Protein AF-A0A9X6RKF8-F1 (afdb_monomer)

Organism: Hypsibius exemplaris (NCBI:txid2072580)

Mean predicted aligned error: 16.86 Å

pLDDT: mean 73.74, std 18.89, range [34.84, 95.44]

Secondary structure (DSSP, 8-state):
---PPPHHHHHHHHHHHHTT--HHHHHHHHHHTT----HHHHHHHHHHHHHHHTT-PPP-S-----------HHHHHHHHHHHSSS--TT-----

Solvent-accessible surface area (backbone atoms only — not comparable to full-atom values): 6166 Å² total; per-residue (Å²): 130,89,79,72,77,54,69,68,59,53,50,51,55,51,52,42,46,74,71,67,48,50,66,68,56,49,34,50,59,36,42,77,69,75,39,90,58,55,58,68,57,54,58,46,50,54,51,52,49,54,31,49,76,68,68,47,66,76,72,72,88,66,79,73,88,76,63,83,75,78,77,66,58,71,68,55,54,56,55,57,60,60,69,72,72,57,86,71,85,88,77,74,85,92,128

Structure (mmCIF, N/CA/C/O backbone):
data_AF-A0A9X6RKF8-F1
#
_entry.id   AF-A0A9X6RKF8-F1
#
loop_
_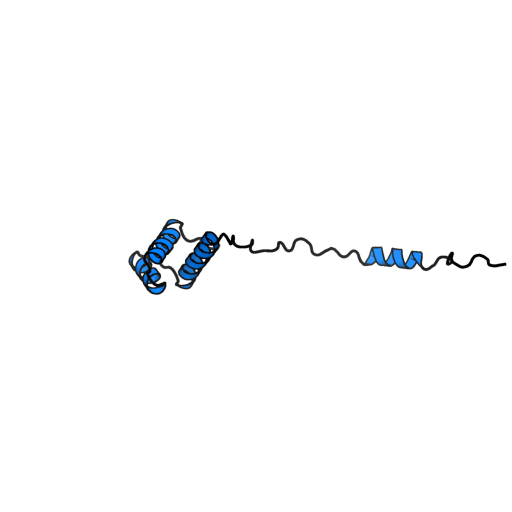atom_site.group_PDB
_atom_site.id
_atom_site.type_symbol
_atom_site.label_atom_id
_atom_site.label_alt_id
_atom_site.label_comp_id
_atom_site.label_asym_id
_atom_site.label_entity_id
_atom_site.label_seq_id
_atom_site.pdbx_PDB_ins_code
_atom_site.Cartn_x
_atom_site.Cartn_y
_atom_site.Cartn_z
_atom_site.occupancy
_atom_site.B_iso_or_equiv
_atom_site.auth_seq_id
_atom_site.auth_comp_id
_atom_site.auth_asym_id
_atom_site.auth_atom_id
_atom_site.pdbx_PDB_model_num
ATOM 1 N N . MET A 1 1 ? -10.758 -13.848 -8.909 1.00 34.84 1 MET A N 1
ATOM 2 C CA . MET A 1 1 ? -10.249 -12.592 -9.509 1.00 34.84 1 MET A CA 1
ATOM 3 C C . MET A 1 1 ? -9.332 -11.926 -8.492 1.00 34.84 1 MET A C 1
ATOM 5 O O . MET A 1 1 ? -9.757 -11.834 -7.347 1.00 34.84 1 MET A O 1
ATOM 9 N N . PRO A 1 2 ? -8.087 -11.525 -8.812 1.00 47.91 2 PRO A N 1
ATOM 10 C CA . PRO A 1 2 ? -7.276 -10.787 -7.850 1.00 47.91 2 PRO A CA 1
ATOM 11 C C . PRO A 1 2 ? -7.915 -9.410 -7.647 1.00 47.91 2 PRO A C 1
ATOM 13 O O . PRO A 1 2 ? -7.890 -8.578 -8.554 1.00 47.91 2 PRO A O 1
ATOM 16 N N . HIS A 1 3 ? -8.521 -9.186 -6.482 1.00 55.12 3 HIS A N 1
ATOM 17 C CA . HIS A 1 3 ? -9.020 -7.871 -6.099 1.00 55.12 3 HIS A CA 1
ATOM 18 C C . HIS A 1 3 ? -7.822 -6.926 -6.005 1.00 55.12 3 HIS A C 1
ATOM 20 O O . HIS A 1 3 ? -6.993 -7.028 -5.099 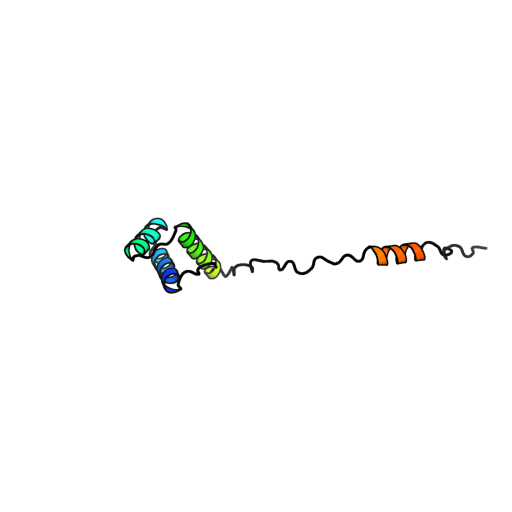1.00 55.12 3 HIS A O 1
ATOM 26 N N . LYS A 1 4 ? -7.671 -6.053 -7.004 1.00 67.44 4 LYS A N 1
ATOM 27 C CA . LYS A 1 4 ? -6.705 -4.960 -6.934 1.00 67.44 4 LYS A CA 1
ATOM 28 C C . LYS A 1 4 ? -7.137 -4.057 -5.780 1.00 67.44 4 LYS A C 1
ATOM 30 O O . LYS A 1 4 ? -8.301 -3.668 -5.724 1.00 67.44 4 LYS A O 1
ATOM 35 N N . LEU A 1 5 ? -6.210 -3.748 -4.870 1.00 80.50 5 LEU A N 1
ATOM 36 C CA . LEU A 1 5 ? -6.431 -2.693 -3.881 1.00 80.50 5 LEU A CA 1
ATOM 37 C C . LEU A 1 5 ? -6.810 -1.399 -4.606 1.00 80.50 5 LEU A C 1
ATOM 39 O O . LEU A 1 5 ? -6.251 -1.125 -5.674 1.00 80.50 5 LEU A O 1
ATOM 43 N N . SER A 1 6 ? -7.707 -0.606 -4.018 1.00 88.19 6 SER A N 1
ATOM 44 C CA . SER A 1 6 ? -8.016 0.712 -4.565 1.00 88.19 6 SER A CA 1
ATOM 45 C C . SER A 1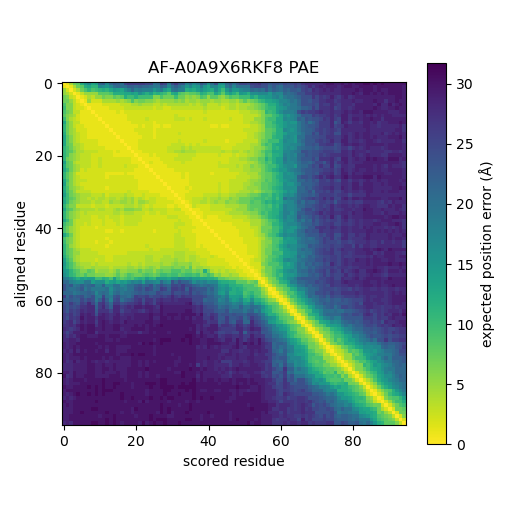 6 ? -6.758 1.586 -4.583 1.00 88.19 6 SER A C 1
ATOM 47 O O . SER A 1 6 ? -5.845 1.435 -3.760 1.00 88.19 6 SER A O 1
ATOM 49 N N . LEU A 1 7 ? -6.705 2.496 -5.554 1.00 88.31 7 LEU A N 1
ATOM 50 C CA . LEU A 1 7 ? -5.592 3.428 -5.713 1.00 88.31 7 LEU A CA 1
ATOM 51 C C . LEU A 1 7 ? -5.413 4.297 -4.455 1.00 88.31 7 LEU A C 1
ATOM 53 O O . LEU A 1 7 ? -4.294 4.514 -4.002 1.00 88.31 7 LEU A O 1
ATOM 57 N N . GLU A 1 8 ? -6.522 4.703 -3.838 1.00 89.88 8 GLU A N 1
ATOM 58 C CA . GLU A 1 8 ? -6.549 5.490 -2.601 1.00 89.88 8 GLU A CA 1
ATOM 59 C C . GLU A 1 8 ? -5.894 4.768 -1.418 1.00 89.88 8 GLU A C 1
ATOM 61 O O . GLU A 1 8 ? -5.113 5.366 -0.674 1.00 89.88 8 GLU A O 1
ATOM 66 N N . VAL A 1 9 ? -6.153 3.465 -1.256 1.00 91.62 9 VAL A N 1
ATOM 67 C CA . VAL A 1 9 ? -5.538 2.677 -0.177 1.00 91.62 9 VAL A CA 1
ATOM 68 C C . VAL A 1 9 ? -4.045 2.479 -0.445 1.00 91.62 9 VAL A C 1
ATOM 70 O O . VAL A 1 9 ? -3.246 2.561 0.486 1.00 91.62 9 VAL A O 1
ATOM 73 N N . ARG A 1 10 ? -3.639 2.288 -1.711 1.00 92.56 10 ARG A N 1
ATOM 74 C CA . ARG A 1 10 ? -2.213 2.249 -2.086 1.00 92.56 10 ARG A CA 1
ATOM 75 C C . ARG A 1 10 ? -1.503 3.554 -1.726 1.00 92.56 10 ARG A C 1
ATOM 77 O O . ARG A 1 10 ? -0.463 3.494 -1.078 1.00 92.56 10 ARG A O 1
ATOM 84 N N . HIS A 1 11 ? -2.072 4.704 -2.086 1.00 92.88 11 HIS A N 1
ATOM 85 C CA . HIS A 1 11 ? -1.503 6.002 -1.719 1.00 92.88 11 HIS A CA 1
ATOM 86 C C . HIS A 1 11 ? -1.427 6.184 -0.204 1.00 92.88 11 HIS A C 1
ATOM 88 O O . HIS A 1 11 ? -0.378 6.564 0.300 1.00 92.88 11 HIS A O 1
ATOM 94 N N . SER A 1 12 ? -2.483 5.821 0.528 1.00 93.69 12 SER A N 1
ATOM 95 C CA . SER A 1 12 ? -2.502 5.918 1.993 1.00 93.69 12 SER A CA 1
ATOM 96 C C . SER A 1 12 ? -1.369 5.112 2.643 1.00 93.69 12 SER A C 1
ATOM 98 O O . SER A 1 12 ? -0.685 5.616 3.531 1.00 93.69 12 SER A O 1
ATOM 100 N N . ILE A 1 13 ? -1.124 3.882 2.171 1.00 94.94 13 ILE A N 1
ATOM 101 C CA . ILE A 1 13 ? -0.016 3.034 2.643 1.00 94.94 13 ILE A CA 1
ATOM 102 C C . ILE A 1 13 ? 1.338 3.707 2.400 1.00 94.94 13 ILE A C 1
ATOM 104 O O . ILE A 1 13 ? 2.179 3.731 3.298 1.00 94.94 13 ILE A O 1
ATOM 108 N N . LEU A 1 14 ? 1.551 4.255 1.202 1.00 94.38 14 LEU A N 1
ATOM 109 C CA . LEU A 1 14 ? 2.812 4.898 0.836 1.00 94.38 14 LEU A CA 1
ATOM 110 C C . LEU A 1 14 ? 3.044 6.190 1.622 1.00 94.38 14 LEU A C 1
ATOM 112 O O . LEU A 1 14 ? 4.142 6.393 2.127 1.00 94.38 14 LEU A O 1
ATOM 116 N N . THR A 1 15 ? 2.014 7.019 1.807 1.00 95.00 15 THR A N 1
ATOM 117 C CA . THR A 1 15 ? 2.101 8.227 2.637 1.00 95.00 15 THR A CA 1
ATOM 118 C C . THR A 1 15 ? 2.494 7.885 4.072 1.00 95.00 15 THR A C 1
ATOM 120 O O . THR A 1 15 ? 3.429 8.480 4.602 1.00 95.00 15 THR A O 1
ATOM 123 N N . LEU A 1 16 ? 1.840 6.897 4.693 1.00 94.38 16 LEU A N 1
ATOM 124 C CA . LEU A 1 16 ? 2.176 6.478 6.057 1.00 94.38 16 LEU A CA 1
ATOM 125 C C . LEU A 1 16 ? 3.597 5.899 6.150 1.00 94.38 16 LEU A C 1
ATOM 127 O O . LEU A 1 16 ? 4.318 6.178 7.105 1.00 94.38 16 LEU A O 1
ATOM 131 N N . HIS A 1 17 ? 4.041 5.152 5.139 1.00 94.19 17 HIS A N 1
ATOM 132 C CA . HIS A 1 17 ? 5.416 4.658 5.080 1.00 94.19 17 HIS A CA 1
ATOM 133 C C . HIS A 1 17 ? 6.446 5.800 4.972 1.00 94.19 17 HIS A C 1
ATOM 135 O O . HIS A 1 17 ? 7.472 5.778 5.654 1.00 94.19 17 HIS A O 1
ATOM 141 N N . THR A 1 18 ? 6.165 6.836 4.174 1.00 93.50 18 THR A N 1
ATOM 142 C CA . THR A 1 18 ? 7.008 8.043 4.076 1.00 93.50 18 THR A CA 1
ATOM 143 C C . THR A 1 18 ? 7.098 8.782 5.412 1.00 93.50 18 THR A C 1
ATOM 145 O O . THR A 1 18 ? 8.172 9.256 5.780 1.00 93.50 18 THR A O 1
ATOM 148 N N . LEU A 1 19 ? 6.005 8.794 6.182 1.00 95.38 19 LEU A N 1
ATOM 149 C CA . LEU A 1 19 ? 5.942 9.320 7.551 1.00 95.38 19 LEU A CA 1
ATOM 150 C C . LEU A 1 19 ? 6.604 8.407 8.605 1.00 95.38 19 LEU A C 1
ATOM 152 O O . LEU A 1 19 ? 6.499 8.683 9.794 1.00 95.38 19 LEU A O 1
ATOM 156 N N . LYS A 1 20 ? 7.310 7.348 8.184 1.00 94.25 20 LYS A N 1
ATOM 157 C CA . LYS A 1 20 ? 8.079 6.422 9.037 1.00 94.25 20 LYS A CA 1
ATOM 158 C C . LYS A 1 20 ? 7.249 5.544 9.980 1.00 94.25 20 LYS A C 1
ATOM 160 O O . LYS A 1 20 ? 7.817 4.957 10.897 1.00 94.25 20 LYS A O 1
ATOM 165 N N . TYR A 1 21 ? 5.955 5.368 9.716 1.00 93.81 21 TYR A N 1
ATOM 166 C CA . TYR A 1 21 ? 5.166 4.349 10.410 1.00 93.81 21 TYR A CA 1
ATOM 167 C C . TYR A 1 21 ? 5.629 2.939 10.020 1.00 93.81 21 TYR A C 1
ATOM 169 O O . TYR A 1 21 ? 5.903 2.644 8.852 1.00 93.81 21 TYR A O 1
ATOM 177 N N . SER A 1 22 ? 5.683 2.041 11.001 1.00 92.62 22 SER A N 1
ATOM 178 C CA . SER A 1 22 ? 5.948 0.620 10.791 1.00 92.62 22 SER A CA 1
ATOM 179 C C . SER A 1 22 ? 4.785 -0.069 10.070 1.00 92.62 22 SER A C 1
ATOM 181 O O . SER A 1 22 ? 3.637 0.373 10.117 1.00 92.62 22 SER A O 1
ATOM 183 N N . GLY A 1 23 ? 5.049 -1.216 9.436 1.00 91.31 23 GLY A N 1
ATOM 184 C CA . GLY A 1 23 ? 4.006 -1.986 8.744 1.00 91.31 23 GLY A CA 1
ATOM 185 C C . GLY A 1 23 ? 2.816 -2.349 9.643 1.00 91.31 23 GLY A C 1
ATOM 186 O O . GLY A 1 23 ? 1.675 -2.331 9.185 1.00 91.31 23 GLY A O 1
ATOM 187 N N . THR A 1 24 ? 3.063 -2.620 10.927 1.00 93.44 24 THR A N 1
ATOM 188 C CA . THR A 1 24 ? 2.014 -2.902 11.919 1.00 93.44 24 THR A CA 1
ATOM 189 C C . THR A 1 24 ? 1.169 -1.664 12.214 1.00 93.44 24 THR A C 1
ATOM 191 O O . THR A 1 24 ? -0.057 -1.751 12.229 1.00 93.44 24 THR A O 1
ATOM 194 N N . GLU A 1 25 ? 1.797 -0.499 12.387 1.00 94.94 25 GLU A N 1
ATOM 195 C CA . GLU A 1 25 ? 1.081 0.763 12.610 1.00 94.94 25 GLU A CA 1
ATOM 196 C C . GLU A 1 25 ? 0.254 1.169 11.390 1.00 94.94 25 GLU A C 1
ATOM 198 O O . GLU A 1 25 ? -0.873 1.630 11.544 1.00 94.94 25 GLU A O 1
ATOM 203 N N . ILE A 1 26 ? 0.761 0.923 10.178 1.00 95.19 26 ILE A N 1
ATOM 204 C CA . ILE A 1 26 ? 0.022 1.151 8.930 1.00 95.19 26 ILE A CA 1
ATOM 205 C C . ILE A 1 26 ? -1.231 0.269 8.877 1.00 95.19 26 ILE A C 1
ATOM 207 O O . ILE A 1 26 ? -2.318 0.761 8.576 1.00 95.19 26 ILE A O 1
ATOM 211 N N . VAL A 1 27 ? -1.108 -1.025 9.191 1.00 95.44 27 VAL A N 1
ATOM 212 C CA . VAL A 1 27 ? -2.259 -1.946 9.235 1.00 95.44 27 VAL A CA 1
ATOM 213 C C . VAL A 1 27 ? -3.286 -1.486 10.269 1.00 95.44 27 VAL A C 1
ATOM 215 O O . VAL A 1 27 ? -4.479 -1.434 9.961 1.00 95.44 27 VAL A O 1
ATOM 218 N N . ASN A 1 28 ? -2.839 -1.098 11.464 1.00 95.00 28 ASN A N 1
ATOM 219 C CA . ASN A 1 28 ? -3.723 -0.596 12.513 1.00 95.00 28 ASN A CA 1
ATOM 220 C C . ASN A 1 28 ? -4.432 0.698 12.085 1.00 95.00 28 ASN A C 1
ATOM 222 O O . ASN A 1 28 ? -5.650 0.795 12.215 1.00 95.00 28 ASN A O 1
ATOM 226 N N . ALA A 1 29 ? -3.710 1.659 11.503 1.00 93.38 29 ALA A N 1
ATOM 227 C CA . ALA A 1 29 ? -4.274 2.925 11.035 1.00 93.38 29 ALA A CA 1
ATOM 228 C C . ALA A 1 29 ? -5.346 2.734 9.948 1.00 93.38 29 ALA A C 1
ATOM 230 O O . ALA A 1 29 ? -6.360 3.433 9.944 1.00 93.38 29 ALA A O 1
ATOM 231 N N . LEU A 1 30 ? -5.152 1.773 9.041 1.00 92.56 30 LEU A N 1
ATOM 232 C CA . LEU A 1 30 ? -6.140 1.432 8.013 1.00 92.56 30 LEU A CA 1
ATOM 233 C C . LEU A 1 30 ? -7.348 0.700 8.604 1.00 92.56 30 LEU A C 1
ATOM 235 O O . LEU A 1 30 ? -8.486 0.990 8.236 1.00 92.56 30 LEU A O 1
ATOM 239 N N . THR A 1 31 ? -7.112 -0.183 9.572 1.00 93.69 31 THR A N 1
ATOM 240 C CA . THR A 1 31 ? -8.178 -0.913 10.269 1.00 93.69 31 THR A CA 1
ATOM 241 C C . THR A 1 31 ? -9.094 0.043 11.036 1.00 93.69 31 THR A C 1
ATOM 243 O O . THR A 1 31 ? -10.312 -0.093 10.954 1.00 93.69 31 THR A O 1
ATOM 246 N N . LEU A 1 32 ? -8.539 1.076 11.686 1.00 93.69 32 LEU A N 1
ATOM 247 C CA . LEU A 1 32 ? -9.311 2.146 12.341 1.00 93.69 32 LEU A CA 1
ATOM 248 C C . LEU A 1 32 ? -10.224 2.917 11.375 1.00 93.69 32 LEU A C 1
ATOM 250 O O . LEU A 1 32 ? -11.229 3.483 11.793 1.00 93.69 32 LEU A O 1
ATOM 254 N N . ARG A 1 33 ? -9.902 2.924 10.078 1.00 88.94 33 ARG A N 1
ATOM 255 C CA . ARG A 1 33 ? -10.723 3.518 9.012 1.00 88.94 33 ARG A CA 1
ATOM 256 C C . ARG A 1 33 ? -11.674 2.515 8.351 1.00 88.94 33 ARG A C 1
ATOM 258 O O . ARG A 1 33 ? -12.210 2.804 7.286 1.00 88.94 33 ARG A O 1
ATOM 265 N N . ASN A 1 34 ? -11.880 1.349 8.966 1.00 91.69 34 ASN A N 1
ATOM 266 C CA . ASN A 1 34 ? -12.686 0.245 8.444 1.00 91.69 34 ASN A CA 1
ATOM 267 C C . ASN A 1 34 ? -12.135 -0.363 7.134 1.00 91.69 34 ASN A C 1
ATOM 269 O O . ASN A 1 34 ? -12.880 -0.909 6.322 1.00 91.69 34 ASN A O 1
ATOM 273 N N . ILE A 1 35 ? -10.817 -0.267 6.916 1.00 89.12 35 ILE A N 1
ATOM 274 C CA . ILE A 1 35 ? -10.128 -0.804 5.737 1.00 89.12 35 ILE A CA 1
ATOM 275 C C . ILE A 1 35 ? -9.250 -1.975 6.181 1.00 89.12 35 ILE A C 1
ATOM 277 O O . ILE A 1 35 ? -8.147 -1.796 6.698 1.00 89.12 35 ILE A O 1
ATOM 281 N N . ALA A 1 36 ? -9.723 -3.198 5.950 1.00 89.12 36 ALA A N 1
ATOM 282 C CA . ALA A 1 36 ? -8.968 -4.402 6.275 1.00 89.12 36 ALA A CA 1
ATOM 283 C C . ALA A 1 36 ? -7.851 -4.653 5.243 1.00 89.12 36 ALA A C 1
ATOM 285 O O . ALA A 1 36 ? -8.114 -5.005 4.091 1.00 89.12 36 ALA A O 1
ATOM 286 N N . VAL A 1 37 ? -6.589 -4.509 5.661 1.00 90.00 37 VAL A N 1
ATOM 287 C CA . VAL A 1 37 ? -5.407 -4.804 4.834 1.00 90.00 37 VAL A CA 1
ATOM 288 C C . VAL A 1 37 ? -4.441 -5.690 5.614 1.00 90.00 37 VAL A C 1
ATOM 290 O O . VAL A 1 37 ? -4.133 -5.422 6.768 1.00 90.00 37 VAL A O 1
ATOM 293 N N . SER A 1 38 ? -3.926 -6.747 4.983 1.00 91.50 38 SER A N 1
ATOM 294 C CA . SER A 1 38 ? -2.921 -7.605 5.621 1.00 91.50 38 SER A CA 1
ATOM 295 C C . SER A 1 38 ? -1.522 -6.982 5.576 1.00 91.50 38 SER A C 1
ATOM 297 O O . SER A 1 38 ? -1.145 -6.327 4.602 1.00 91.50 38 SER A O 1
ATOM 299 N N . SER A 1 39 ? -0.697 -7.275 6.584 1.00 91.06 39 SER A N 1
ATOM 300 C CA . SER A 1 39 ? 0.716 -6.855 6.622 1.00 91.06 39 SER A CA 1
ATOM 301 C C . SER A 1 39 ? 1.506 -7.316 5.382 1.00 91.06 39 SER A C 1
ATOM 303 O O . SER A 1 39 ? 2.337 -6.585 4.845 1.00 91.06 39 SER A O 1
ATOM 305 N N . SER A 1 40 ? 1.180 -8.494 4.832 1.00 91.81 40 SER A N 1
ATOM 306 C CA . SER A 1 40 ? 1.767 -8.991 3.577 1.00 91.81 40 SER A CA 1
ATOM 307 C C . SER A 1 40 ? 1.493 -8.059 2.390 1.00 91.81 40 SER A C 1
ATOM 309 O O . SER A 1 40 ? 2.394 -7.776 1.595 1.00 91.81 40 SER A O 1
ATOM 311 N N . VAL A 1 41 ? 0.269 -7.531 2.289 1.00 91.56 41 VAL A N 1
ATOM 312 C CA . VAL A 1 41 ? -0.118 -6.578 1.241 1.00 91.56 41 VAL A CA 1
ATOM 313 C C . VAL A 1 41 ? 0.606 -5.245 1.415 1.00 91.56 41 VAL A C 1
ATOM 315 O O . VAL A 1 41 ? 1.139 -4.728 0.434 1.00 91.56 41 VAL A O 1
ATOM 318 N N . VAL A 1 42 ? 0.693 -4.729 2.644 1.00 92.88 42 VAL A N 1
ATOM 319 C CA . VAL A 1 42 ? 1.444 -3.501 2.961 1.00 92.88 42 VAL A CA 1
ATOM 320 C C . VAL A 1 42 ? 2.912 -3.646 2.546 1.00 92.88 42 VAL A C 1
ATOM 322 O O . VAL A 1 42 ? 3.412 -2.865 1.737 1.00 92.88 42 VAL A O 1
ATOM 325 N N . ASN A 1 43 ? 3.576 -4.720 2.982 1.00 92.00 43 ASN A N 1
ATOM 326 C CA . ASN A 1 43 ? 4.975 -4.999 2.640 1.00 92.00 43 ASN A CA 1
ATOM 327 C C . ASN A 1 43 ? 5.197 -5.215 1.141 1.00 92.00 43 ASN A C 1
ATOM 329 O O . ASN A 1 43 ? 6.280 -4.953 0.617 1.00 92.00 43 ASN A O 1
ATOM 333 N N . LYS A 1 44 ? 4.206 -5.757 0.432 1.00 91.62 44 LYS A N 1
ATOM 334 C CA . LYS A 1 44 ? 4.272 -5.901 -1.021 1.00 91.62 44 LYS A CA 1
ATOM 335 C C . LYS A 1 44 ? 4.235 -4.536 -1.707 1.00 91.62 44 LYS A C 1
ATOM 337 O O . LYS A 1 44 ? 5.049 -4.314 -2.591 1.00 91.62 44 LYS A O 1
ATOM 342 N N . ILE A 1 45 ? 3.340 -3.641 -1.291 1.00 91.50 45 ILE A N 1
ATOM 343 C CA . ILE A 1 45 ? 3.198 -2.299 -1.877 1.00 91.50 45 ILE A CA 1
ATOM 344 C C . ILE A 1 45 ? 4.457 -1.466 -1.644 1.00 91.50 45 ILE A C 1
ATOM 346 O O . ILE A 1 45 ? 4.972 -0.887 -2.592 1.00 91.50 45 ILE A O 1
ATOM 350 N N . ILE A 1 46 ? 5.000 -1.481 -0.425 1.00 90.94 46 ILE A N 1
ATOM 351 C CA . ILE A 1 46 ? 6.243 -0.769 -0.096 1.00 90.94 46 ILE A CA 1
ATOM 352 C C . ILE A 1 46 ? 7.402 -1.260 -0.976 1.00 90.94 46 ILE A C 1
ATOM 354 O O . ILE A 1 46 ? 8.138 -0.458 -1.543 1.00 90.94 46 ILE A O 1
ATOM 358 N N . ARG A 1 47 ? 7.543 -2.582 -1.142 1.00 89.31 47 ARG A N 1
ATOM 359 C CA . ARG A 1 47 ? 8.588 -3.171 -1.996 1.00 89.31 47 ARG A CA 1
ATOM 360 C C . ARG A 1 47 ? 8.390 -2.871 -3.478 1.00 89.31 47 ARG A C 1
ATOM 362 O O . ARG A 1 47 ? 9.374 -2.654 -4.174 1.00 89.31 47 ARG A O 1
ATOM 369 N N . GLU A 1 48 ? 7.147 -2.896 -3.961 1.00 88.75 48 GLU A N 1
ATOM 370 C CA . GLU A 1 48 ? 6.823 -2.526 -5.343 1.00 88.75 48 GLU A CA 1
ATOM 371 C C . GLU A 1 48 ? 7.198 -1.061 -5.607 1.00 88.75 48 GLU A C 1
ATOM 373 O O . GLU A 1 48 ? 7.905 -0.804 -6.574 1.00 88.75 48 GLU A O 1
ATOM 378 N N . ASN A 1 49 ? 6.849 -0.141 -4.701 1.00 87.94 49 ASN A N 1
ATOM 379 C CA . ASN A 1 49 ? 7.196 1.276 -4.834 1.00 87.94 49 ASN A CA 1
ATOM 380 C C . ASN A 1 49 ? 8.706 1.520 -4.773 1.00 87.94 49 ASN A C 1
ATOM 382 O O . ASN A 1 49 ? 9.245 2.213 -5.620 1.00 87.94 49 ASN A O 1
ATOM 386 N N . ALA A 1 50 ? 9.414 0.898 -3.826 1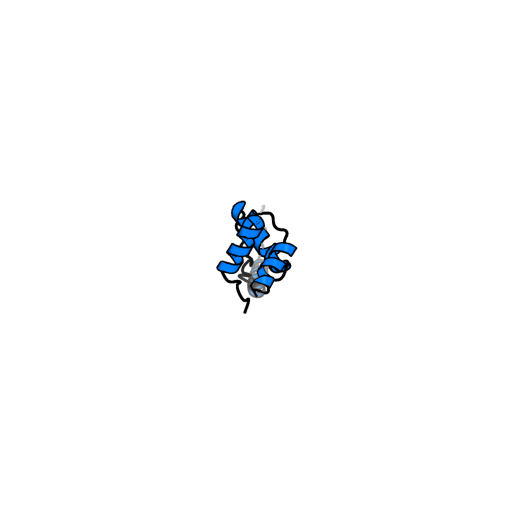.00 86.12 50 ALA A N 1
ATOM 387 C CA . ALA A 1 50 ? 10.867 1.041 -3.727 1.00 86.12 50 ALA A CA 1
ATOM 388 C C . ALA A 1 50 ? 11.602 0.502 -4.970 1.00 86.12 50 ALA A C 1
ATOM 390 O O . ALA A 1 50 ? 12.648 1.021 -5.354 1.00 86.12 50 ALA A O 1
ATOM 391 N N . ALA A 1 51 ? 11.073 -0.548 -5.607 1.00 83.31 51 ALA A N 1
ATOM 392 C CA . ALA A 1 51 ? 1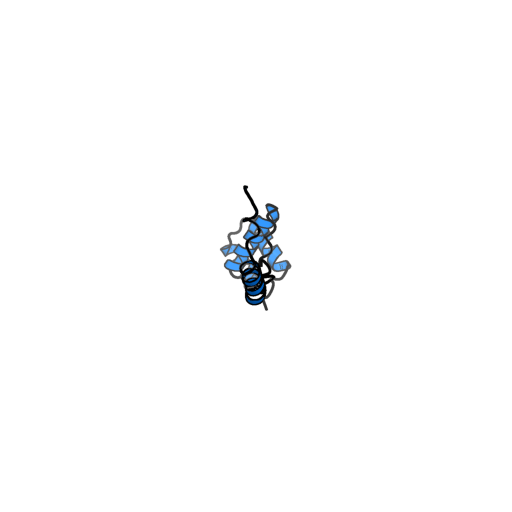1.618 -1.059 -6.861 1.00 83.31 51 ALA A CA 1
ATOM 393 C C .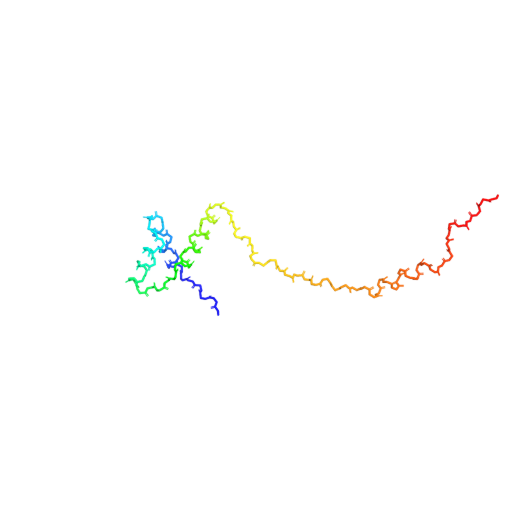 ALA A 1 51 ? 11.352 -0.102 -8.035 1.00 83.31 51 ALA A C 1
ATOM 395 O O . ALA A 1 51 ? 12.245 0.099 -8.857 1.00 83.31 51 ALA A O 1
ATOM 396 N N . GLU A 1 52 ? 10.158 0.494 -8.096 1.00 83.44 52 GLU A N 1
ATOM 397 C CA . GLU A 1 52 ? 9.803 1.522 -9.082 1.00 83.44 52 GLU A CA 1
ATOM 398 C C . GLU A 1 52 ? 10.674 2.780 -8.924 1.00 83.44 52 GLU A C 1
ATOM 400 O O . GLU A 1 52 ? 11.270 3.215 -9.910 1.00 83.44 52 GLU A O 1
ATOM 405 N N . ASP A 1 53 ? 10.852 3.279 -7.695 1.00 79.50 53 ASP A N 1
ATOM 406 C CA . ASP A 1 53 ? 11.726 4.420 -7.369 1.00 79.50 53 ASP A CA 1
ATOM 407 C C . ASP A 1 53 ? 13.187 4.162 -7.769 1.00 79.50 53 ASP A C 1
ATOM 409 O O . ASP A 1 53 ? 13.879 5.050 -8.261 1.00 79.50 53 ASP A O 1
ATOM 413 N N . ALA A 1 54 ? 13.665 2.924 -7.611 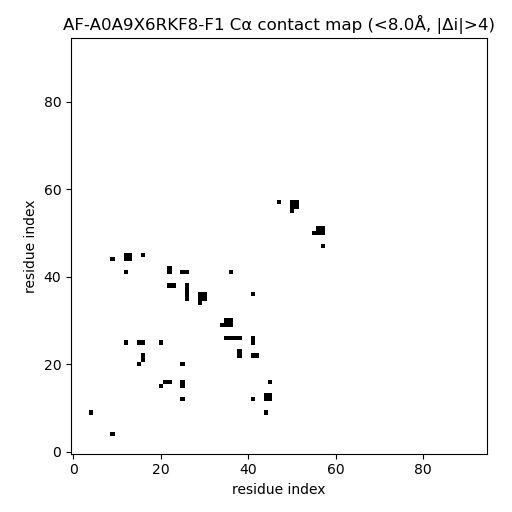1.00 77.75 54 ALA A N 1
ATOM 414 C CA . ALA A 1 54 ? 15.010 2.516 -8.018 1.00 77.75 54 ALA A CA 1
ATOM 415 C C . ALA A 1 54 ? 15.171 2.333 -9.544 1.00 77.75 54 ALA A C 1
ATOM 417 O O . ALA A 1 54 ? 16.189 1.802 -9.993 1.00 77.75 54 ALA A O 1
ATOM 418 N N . GLY A 1 55 ? 14.159 2.679 -10.350 1.00 72.62 55 GLY A N 1
ATOM 419 C CA . GLY A 1 55 ? 14.143 2.443 -11.799 1.00 72.62 55 GLY A CA 1
ATOM 420 C C . GLY A 1 55 ? 14.102 0.958 -12.175 1.00 72.62 55 GLY A C 1
ATOM 421 O O . GLY A 1 55 ? 14.218 0.589 -13.347 1.00 72.62 55 GLY A O 1
ATOM 422 N N . ARG A 1 56 ? 13.917 0.070 -11.191 1.00 58.19 56 ARG A N 1
ATOM 423 C CA . ARG A 1 56 ? 13.864 -1.376 -11.372 1.00 58.19 56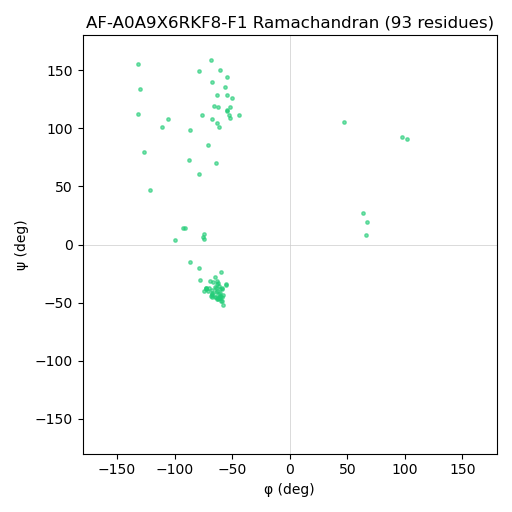 ARG A CA 1
ATOM 424 C C . ARG A 1 56 ? 12.431 -1.760 -11.701 1.00 58.19 56 ARG A C 1
ATOM 426 O O . ARG A 1 56 ? 11.719 -2.346 -10.886 1.00 58.19 56 ARG A O 1
ATOM 433 N N . SER A 1 57 ? 12.016 -1.427 -12.926 1.00 58.44 57 SER A N 1
ATOM 434 C CA . SER A 1 57 ? 10.740 -1.898 -13.460 1.00 58.44 57 SER A CA 1
ATOM 435 C C . SER A 1 57 ? 10.658 -3.413 -13.266 1.00 58.44 57 SER A C 1
ATOM 437 O O . SER A 1 57 ? 11.585 -4.162 -13.592 1.00 58.44 57 SER A O 1
ATOM 439 N N . LYS A 1 58 ? 9.577 -3.859 -12.623 1.00 57.50 58 LYS A N 1
ATOM 440 C CA . LYS A 1 58 ? 9.335 -5.273 -12.345 1.00 57.50 58 LYS A CA 1
ATOM 441 C C . LYS A 1 58 ? 9.477 -6.026 -13.674 1.00 57.50 58 LYS A C 1
ATOM 443 O O . LYS A 1 58 ? 8.708 -5.722 -14.589 1.00 57.50 58 LYS A O 1
ATOM 448 N N . PRO A 1 59 ? 10.422 -6.976 -13.822 1.00 56.47 59 PRO A N 1
ATOM 449 C CA . PRO A 1 59 ? 10.499 -7.745 -15.053 1.00 56.47 59 PRO A CA 1
ATOM 450 C C . PRO A 1 59 ? 9.129 -8.400 -15.255 1.00 56.47 59 PRO A C 1
ATOM 452 O O . PRO A 1 59 ? 8.547 -8.875 -14.269 1.00 56.47 59 PRO A O 1
ATOM 455 N N . PRO A 1 60 ? 8.565 -8.375 -16.476 1.00 53.97 60 PRO A N 1
ATOM 456 C CA . PRO A 1 60 ? 7.227 -8.887 -16.719 1.00 53.97 60 PRO A CA 1
ATOM 457 C C . PRO A 1 60 ? 7.149 -10.316 -16.188 1.00 53.97 60 PRO A C 1
ATOM 459 O O . PRO A 1 60 ? 7.815 -11.228 -16.679 1.00 53.97 60 PRO A O 1
ATOM 462 N N . SER A 1 61 ? 6.367 -10.516 -15.123 1.00 62.12 61 SER A N 1
ATOM 463 C CA . SER A 1 61 ? 6.164 -11.854 -14.590 1.00 62.12 61 SER A CA 1
ATOM 464 C C . SER A 1 61 ? 5.414 -12.632 -15.660 1.00 62.12 61 SER A C 1
ATOM 466 O O . SER A 1 61 ? 4.290 -12.256 -16.003 1.00 62.12 61 SER A O 1
ATOM 468 N N . LYS A 1 62 ? 6.055 -13.706 -16.125 1.00 54.81 62 LYS A N 1
ATOM 469 C CA . LYS A 1 62 ? 5.749 -14.566 -17.275 1.00 54.81 62 LYS A CA 1
ATOM 470 C C . LYS A 1 62 ? 6.637 -14.249 -18.476 1.00 54.81 62 LYS A C 1
ATOM 472 O O . LYS A 1 62 ? 6.241 -13.552 -19.407 1.00 54.81 62 LYS A O 1
ATOM 477 N N . ALA A 1 63 ? 7.766 -14.958 -18.529 1.00 54.59 63 ALA A N 1
ATOM 478 C CA . ALA A 1 63 ? 8.130 -15.601 -19.780 1.00 54.59 63 ALA A CA 1
ATOM 479 C C . ALA A 1 63 ? 6.850 -16.254 -20.322 1.00 54.59 63 ALA A C 1
ATOM 481 O O . ALA A 1 63 ? 6.275 -17.155 -19.704 1.00 54.59 63 ALA A O 1
ATOM 482 N N . LYS A 1 64 ? 6.327 -15.724 -21.427 1.00 48.44 64 LYS A N 1
ATOM 483 C CA . LYS A 1 64 ? 5.349 -16.447 -22.229 1.00 48.44 64 LYS A CA 1
ATOM 484 C C . LYS A 1 64 ? 6.054 -17.770 -22.529 1.00 48.44 64 LYS A C 1
ATOM 486 O O . LYS A 1 64 ? 7.098 -17.753 -23.171 1.00 48.44 64 LYS A O 1
ATOM 491 N N . ASN A 1 65 ? 5.535 -18.897 -22.046 1.00 58.31 65 ASN A N 1
ATOM 492 C CA . ASN A 1 65 ? 5.890 -20.203 -22.598 1.00 58.31 65 ASN A CA 1
ATOM 493 C C . ASN A 1 65 ? 5.377 -20.224 -24.049 1.00 58.31 65 ASN A C 1
ATOM 495 O O . ASN A 1 65 ? 4.359 -20.838 -24.356 1.00 58.31 65 ASN A O 1
ATOM 499 N N . SER A 1 66 ? 6.004 -19.452 -24.935 1.00 55.88 66 SER A N 1
ATOM 500 C CA . SER A 1 66 ? 5.691 -19.412 -26.350 1.00 55.88 66 SER A CA 1
ATOM 501 C C . SER A 1 66 ? 6.500 -20.506 -27.013 1.00 55.88 66 SER A C 1
ATOM 503 O O . SER A 1 66 ? 7.679 -20.343 -27.306 1.00 55.88 66 SER A O 1
ATOM 505 N N . GLY A 1 67 ? 5.820 -21.625 -27.236 1.00 50.94 67 GLY A N 1
ATOM 506 C CA . GLY A 1 67 ? 6.272 -22.663 -28.141 1.00 50.94 67 GLY A CA 1
ATOM 507 C C . GLY A 1 67 ? 6.988 -23.794 -27.431 1.00 50.94 67 GLY A C 1
ATOM 508 O O . GLY A 1 67 ? 8.210 -23.823 -27.349 1.00 50.94 67 GLY A O 1
ATOM 509 N N . LYS A 1 68 ? 6.232 -24.836 -27.068 1.00 59.91 68 LYS A N 1
ATOM 510 C CA . LYS A 1 68 ? 6.771 -26.181 -27.271 1.00 59.91 68 LYS A CA 1
ATOM 511 C C . LYS A 1 68 ? 7.208 -26.230 -28.736 1.00 59.91 68 LYS A C 1
ATOM 513 O O . LYS A 1 68 ? 6.350 -26.186 -29.619 1.00 59.91 68 LYS A O 1
ATOM 518 N N . ALA A 1 69 ? 8.512 -26.243 -29.004 1.00 61.31 69 ALA A N 1
ATOM 519 C CA . ALA A 1 69 ? 9.010 -26.529 -30.338 1.00 61.31 69 ALA A CA 1
ATOM 520 C C . ALA A 1 69 ? 8.394 -27.871 -30.747 1.00 61.31 69 ALA A C 1
ATOM 522 O O . ALA A 1 69 ? 8.609 -28.891 -30.092 1.00 61.31 69 ALA A O 1
ATOM 523 N N . LYS A 1 70 ? 7.537 -27.862 -31.771 1.00 58.41 70 LYS A N 1
ATOM 524 C CA . LYS A 1 70 ? 6.926 -29.077 -32.308 1.00 58.41 70 LYS A CA 1
ATOM 525 C C . LYS A 1 70 ? 8.042 -29.828 -33.026 1.00 58.41 70 LYS A C 1
ATOM 527 O O . LYS A 1 70 ? 8.276 -29.606 -34.211 1.00 58.41 70 LYS A O 1
ATOM 532 N N . VAL A 1 71 ? 8.794 -30.634 -32.278 1.00 59.59 71 VAL A N 1
ATOM 533 C CA . VAL A 1 71 ? 9.939 -31.387 -32.787 1.00 59.59 71 VAL A CA 1
ATOM 534 C C . VAL A 1 71 ? 9.420 -32.341 -33.865 1.00 59.59 71 VAL A C 1
ATOM 536 O O . VAL A 1 71 ? 8.803 -33.365 -33.584 1.00 59.59 71 VAL A O 1
ATOM 539 N N . ARG A 1 72 ? 9.604 -31.978 -35.137 1.00 58.97 72 ARG A N 1
ATOM 540 C CA . ARG A 1 72 ? 9.335 -32.843 -36.294 1.00 58.97 72 ARG A CA 1
ATOM 541 C C . ARG A 1 72 ? 10.504 -33.822 -36.462 1.00 58.97 72 ARG A C 1
ATOM 543 O O . ARG A 1 72 ? 11.179 -33.823 -37.486 1.00 58.97 72 ARG A O 1
ATOM 550 N N . THR A 1 73 ? 10.763 -34.654 -35.454 1.00 60.09 73 THR A N 1
ATOM 551 C CA . THR A 1 73 ? 11.925 -35.562 -35.440 1.00 60.09 73 THR A CA 1
ATOM 552 C C . THR A 1 73 ? 11.800 -36.682 -36.479 1.00 60.09 73 THR A C 1
ATOM 554 O O . THR A 1 73 ? 12.793 -37.101 -37.064 1.00 60.09 73 THR A O 1
ATOM 557 N N . ALA A 1 74 ? 10.583 -37.138 -36.791 1.00 57.22 74 ALA A N 1
ATOM 558 C CA . ALA A 1 74 ? 10.395 -38.315 -37.647 1.00 57.22 74 ALA A CA 1
ATOM 559 C C . ALA A 1 74 ? 10.704 -38.066 -39.139 1.00 57.22 74 ALA A C 1
ATOM 561 O O . ALA A 1 74 ? 11.271 -38.929 -39.810 1.00 57.22 74 ALA A O 1
ATOM 562 N N . ALA A 1 75 ? 10.374 -36.884 -39.673 1.00 54.75 75 ALA A N 1
ATOM 563 C CA . ALA A 1 75 ? 10.622 -36.565 -41.083 1.00 54.75 75 ALA A CA 1
ATOM 564 C C . ALA A 1 75 ? 12.092 -36.199 -41.358 1.00 54.75 75 ALA A C 1
ATOM 566 O O . ALA A 1 75 ? 12.598 -36.474 -42.446 1.00 54.75 75 ALA A O 1
ATOM 567 N N . HIS A 1 76 ? 12.789 -35.618 -40.374 1.00 52.88 76 HIS A N 1
ATOM 568 C CA . HIS A 1 76 ? 14.203 -35.263 -40.507 1.00 52.88 76 HIS A CA 1
ATOM 569 C C . HIS A 1 76 ? 15.106 -36.506 -40.440 1.00 52.88 76 HIS A C 1
ATOM 571 O O . HIS A 1 76 ? 15.995 -36.659 -41.274 1.00 52.88 76 HIS A O 1
ATOM 577 N N . LEU A 1 77 ? 14.806 -37.465 -39.553 1.00 55.06 77 LEU A N 1
ATOM 578 C CA . LEU A 1 77 ? 15.553 -38.729 -39.466 1.00 55.06 77 LEU A CA 1
ATOM 579 C C . LEU A 1 77 ? 15.451 -39.580 -40.745 1.00 55.06 77 LEU A C 1
ATOM 581 O O . LEU A 1 77 ? 16.428 -40.218 -41.139 1.00 55.06 77 LEU A O 1
ATOM 585 N N . LYS A 1 78 ? 14.306 -39.554 -41.446 1.00 53.06 78 LYS A N 1
ATOM 586 C CA . LYS A 1 78 ? 14.159 -40.241 -42.744 1.00 53.06 78 LYS A CA 1
ATOM 587 C C . LYS A 1 78 ? 15.025 -39.630 -43.852 1.00 53.06 78 LYS A C 1
ATOM 589 O O . LYS A 1 78 ? 15.481 -40.374 -44.715 1.00 53.06 78 LYS A O 1
ATOM 594 N N . LYS A 1 79 ? 15.277 -38.314 -43.837 1.00 55.41 79 LYS A N 1
ATOM 595 C CA . LYS A 1 79 ? 16.164 -37.664 -44.821 1.00 55.41 79 LYS A CA 1
ATOM 596 C C . LYS A 1 79 ? 17.636 -37.984 -44.570 1.00 55.41 79 LYS A C 1
ATOM 598 O O . LYS A 1 79 ? 18.357 -38.224 -45.530 1.00 55.41 79 LYS A O 1
ATOM 603 N N . VAL A 1 80 ? 18.056 -38.073 -43.306 1.00 55.72 80 VAL A N 1
ATOM 604 C CA . VAL A 1 80 ? 19.445 -38.423 -42.962 1.00 55.72 80 VAL A CA 1
ATOM 605 C C . VAL A 1 80 ? 19.766 -39.869 -43.351 1.00 55.72 80 VAL A C 1
ATOM 607 O O . VAL A 1 80 ? 20.796 -40.109 -43.969 1.00 55.72 80 VAL A O 1
ATOM 610 N N . LYS A 1 81 ? 18.858 -40.828 -43.106 1.00 51.56 81 LYS A N 1
ATOM 611 C CA . LYS A 1 81 ? 19.074 -42.228 -43.526 1.00 51.56 81 LYS A CA 1
ATOM 612 C C . LYS A 1 81 ? 19.130 -42.424 -45.043 1.00 51.56 81 LYS A C 1
ATOM 614 O O . LYS A 1 81 ? 19.775 -43.357 -45.493 1.00 51.56 81 LYS A O 1
ATOM 619 N N . LYS A 1 82 ? 18.467 -41.575 -45.837 1.00 51.31 82 LYS A N 1
ATOM 620 C CA . LYS A 1 82 ? 18.504 -41.692 -47.305 1.00 51.31 82 LYS A CA 1
ATOM 621 C C . LYS A 1 82 ? 19.792 -41.131 -47.921 1.00 51.31 82 LYS A C 1
ATOM 623 O O . LYS A 1 82 ? 20.113 -41.495 -49.043 1.00 51.31 82 LYS A O 1
ATOM 628 N N . ALA A 1 83 ? 20.512 -40.268 -47.202 1.00 52.34 83 ALA A N 1
ATOM 629 C CA . ALA A 1 83 ? 21.766 -39.671 -47.664 1.00 52.34 83 ALA A CA 1
ATOM 630 C C . ALA A 1 83 ? 23.004 -40.539 -47.368 1.00 52.34 83 ALA A C 1
ATOM 632 O O . ALA A 1 83 ? 24.053 -40.313 -47.956 1.00 52.34 83 ALA A O 1
ATOM 633 N N . THR A 1 84 ? 22.893 -41.543 -46.493 1.00 53.81 84 THR A N 1
ATOM 634 C CA . THR A 1 84 ? 23.988 -42.470 -46.151 1.00 53.81 84 THR A CA 1
ATOM 635 C C . THR A 1 84 ? 23.914 -43.817 -46.875 1.00 53.81 84 THR A C 1
ATOM 637 O O . THR A 1 84 ? 24.734 -44.692 -46.619 1.00 53.81 84 THR A O 1
ATOM 640 N N . THR A 1 85 ? 22.955 -44.008 -47.787 1.00 52.81 85 THR A N 1
ATOM 641 C CA . THR A 1 85 ? 22.800 -45.242 -48.586 1.00 52.81 85 THR A CA 1
ATOM 642 C C . THR A 1 85 ? 22.873 -44.943 -50.087 1.00 52.81 85 THR A C 1
ATOM 644 O O . THR A 1 85 ? 22.023 -45.360 -50.867 1.00 52.81 85 THR A O 1
ATOM 647 N N . GLY A 1 86 ? 23.874 -44.161 -50.484 1.00 58.41 86 GLY A N 1
ATOM 648 C CA . GLY A 1 86 ? 24.307 -43.984 -51.871 1.00 58.41 86 GLY A CA 1
ATOM 649 C C . GLY A 1 86 ? 25.829 -44.139 -51.933 1.00 58.41 86 GLY A C 1
ATOM 650 O O . GLY A 1 86 ? 26.474 -43.963 -50.896 1.00 58.41 86 GLY A O 1
ATOM 651 N N . PRO A 1 87 ? 26.411 -44.519 -53.084 1.00 56.19 87 PRO A N 1
ATOM 652 C CA . PRO A 1 87 ? 27.848 -44.749 -53.191 1.00 56.19 87 PRO A CA 1
ATOM 653 C C . PRO A 1 87 ? 28.618 -43.515 -52.711 1.00 56.19 87 PRO A C 1
ATOM 655 O O . PRO A 1 87 ? 28.325 -42.388 -53.106 1.00 56.19 87 PRO A O 1
ATOM 658 N N . ASN A 1 88 ? 29.568 -43.746 -51.806 1.00 49.94 88 ASN A N 1
ATOM 659 C CA . ASN A 1 88 ? 30.435 -42.718 -51.251 1.00 49.94 88 ASN A CA 1
ATOM 660 C C . ASN A 1 88 ? 31.274 -42.108 -52.394 1.00 49.94 88 ASN A C 1
ATOM 662 O O . ASN A 1 88 ? 32.051 -42.846 -52.998 1.00 49.94 88 ASN A O 1
ATOM 666 N N . PRO A 1 89 ? 31.170 -40.803 -52.701 1.00 53.16 89 PRO A N 1
ATOM 667 C CA . PRO A 1 89 ? 31.918 -40.191 -53.802 1.00 53.16 89 PRO A CA 1
ATOM 668 C C . PRO A 1 89 ? 33.411 -39.979 -53.488 1.00 53.16 89 PRO A C 1
ATOM 670 O O . PRO A 1 89 ? 34.125 -39.386 -54.286 1.00 53.16 89 PRO A O 1
ATOM 673 N N . LEU A 1 90 ? 33.904 -40.447 -52.335 1.00 55.03 90 LEU A N 1
ATOM 674 C CA . LEU A 1 90 ? 35.301 -40.286 -51.911 1.00 55.03 90 LEU A CA 1
ATOM 675 C C . LEU A 1 90 ? 36.232 -41.432 -52.341 1.00 55.03 90 LEU A C 1
ATOM 677 O O . LEU A 1 90 ? 37.346 -41.531 -51.834 1.00 55.03 90 LEU A O 1
ATOM 681 N N . ILE A 1 91 ? 35.806 -42.290 -53.270 1.00 53.81 91 ILE A N 1
ATOM 682 C CA . ILE A 1 91 ? 36.684 -43.280 -53.905 1.00 53.81 91 ILE A CA 1
ATOM 683 C C . ILE A 1 91 ? 36.569 -43.117 -55.424 1.00 53.81 91 ILE A C 1
ATOM 685 O O . ILE A 1 91 ? 35.853 -43.854 -56.095 1.00 53.81 91 ILE A O 1
ATOM 689 N N . SER A 1 92 ? 37.272 -42.122 -55.962 1.00 43.94 92 SER A N 1
ATOM 690 C CA . SER A 1 92 ? 37.638 -42.079 -57.378 1.00 43.94 92 SER A CA 1
ATOM 691 C C . SER A 1 92 ? 39.127 -41.748 -57.492 1.00 43.94 92 SER A C 1
ATOM 693 O O . SER A 1 92 ? 39.565 -40.672 -57.098 1.00 43.94 92 SER A O 1
ATOM 695 N N . ASP A 1 93 ? 39.853 -42.758 -57.968 1.00 42.91 93 ASP A N 1
ATOM 696 C CA . ASP A 1 93 ? 41.156 -42.775 -58.637 1.00 42.91 93 ASP A CA 1
ATOM 697 C C . ASP A 1 93 ? 42.346 -41.980 -58.073 1.00 42.91 93 ASP A C 1
ATOM 699 O O . ASP A 1 93 ? 42.536 -40.789 -58.312 1.00 42.91 93 ASP A O 1
ATOM 703 N N . ARG A 1 94 ? 43.274 -42.735 -57.471 1.00 46.69 94 ARG A N 1
ATOM 704 C CA . ARG A 1 94 ? 44.704 -42.606 -57.775 1.00 46.69 94 ARG A CA 1
ATOM 705 C C . ARG A 1 94 ? 45.104 -43.812 -58.622 1.00 46.69 94 ARG A C 1
ATOM 707 O O . ARG A 1 94 ? 45.197 -44.914 -58.083 1.00 46.69 94 ARG A O 1
ATOM 714 N N . SER A 1 95 ? 45.363 -43.596 -59.904 1.00 44.91 95 SER A N 1
ATOM 715 C CA . SER A 1 95 ? 46.262 -44.397 -60.744 1.00 44.91 95 SER A CA 1
ATOM 716 C C . SER A 1 95 ? 46.730 -43.526 -61.898 1.00 44.91 95 SER A C 1
ATOM 718 O O . SER A 1 95 ? 45.856 -42.903 -62.537 1.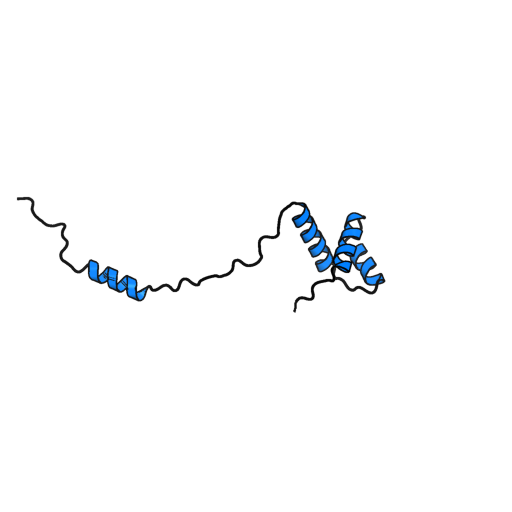00 44.91 95 SER A O 1
#

Foldseek 3Di:
DPPDDDPVLLVQLVVVVVVVDDLVRSQVVCVVVVHHDDSVRSVVSVVCVVCVVVVNDPDPPDPDPPDPPPPPPPVVVVVVVVVVPDDDPPDDDDD

Sequence (95 aa):
MPHKLSLEVRHSILTLHTLKYSGTEIVNALTLRNIAVSSSVVNKIIRENAAEDAGRSKPPSKAKNSGKAKVRTAAHLKKVKKATTGPNPLISDRS

Radius of gyration: 31.23 Å; Cα contacts (8 Å, |Δi|>4): 37; chains: 1; bounding box: 59×55×73 Å

Nearest PDB structures (foldseek):
  7s03-assembly1_A-2  TM=4.798E-01  e=5.281E-01  Homo sapiens
  6lqt-assembly1_SO  TM=5.552E-01  e=3.091E+00  Saccharomyces cerevisiae S288C
  5vyc-assembly6_N6  TM=3.321E-01  e=4.288E+00  Homo sapiens